Protein AF-A0A397TT59-F1 (afdb_monomer)

Nearest PDB structures (foldseek):
  6n7a-assembly1_A  TM=6.363E-01  e=8.543E-02  Homo sapiens
  4i5c-assembly1_A  TM=6.325E-01  e=7.085E-02  Homo sapiens
  5oqj-assembly1_1  TM=3.106E-01  e=5.252E+00  Saccharomyces cerevisiae S288C
  5oqm-assembly1_1  TM=3.106E-01  e=5.252E+00  Saccharomyces cerevisiae S288C
  4zor-assembly1_D  TM=2.704E-01  e=2.814E+00  Emesvirus zinderi

Radius of gyration: 14.55 Å; Cα contacts (8 Å, |Δi|>4): 128; chains: 1; bounding box: 42×27×30 Å

Structure (mmCIF, N/CA/C/O backbone):
data_AF-A0A397TT59-F1
#
_entry.id   AF-A0A397TT59-F1
#
loop_
_atom_site.group_PDB
_atom_site.id
_atom_site.type_symbol
_atom_site.label_atom_id
_atom_site.label_alt_id
_atom_site.label_comp_id
_atom_site.label_asym_id
_atom_site.label_entity_id
_atom_site.label_seq_id
_atom_site.pdbx_PDB_ins_code
_atom_site.Cartn_x
_atom_site.Cartn_y
_atom_site.Cartn_z
_atom_site.occupancy
_atom_site.B_iso_or_equiv
_atom_site.auth_seq_id
_atom_site.auth_comp_id
_atom_site.auth_asym_id
_atom_site.auth_atom_id
_atom_site.pdbx_PDB_model_num
ATOM 1 N N . MET A 1 1 ? 8.803 7.174 -1.843 1.00 71.75 1 MET A N 1
ATOM 2 C CA . MET A 1 1 ? 7.771 8.071 -2.408 1.00 71.75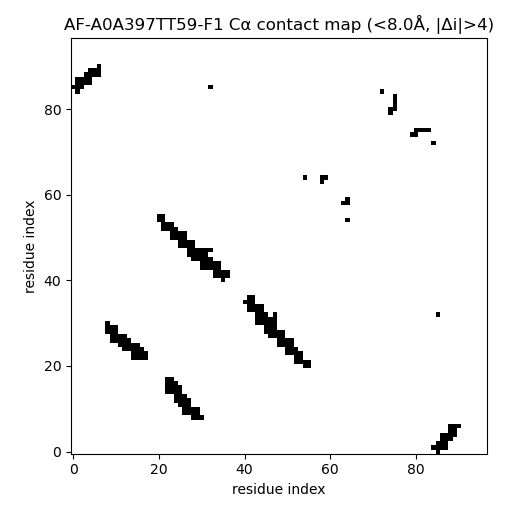 1 MET A CA 1
ATOM 3 C C . MET A 1 1 ? 6.433 7.379 -2.219 1.00 71.75 1 MET A C 1
ATOM 5 O O . MET A 1 1 ? 6.395 6.178 -2.437 1.00 71.75 1 MET A O 1
ATOM 9 N N . VAL A 1 2 ? 5.408 8.096 -1.758 1.00 85.19 2 VAL A N 1
ATOM 10 C CA . VAL A 1 2 ? 4.045 7.565 -1.584 1.00 85.19 2 VAL A CA 1
ATOM 11 C C . VAL A 1 2 ? 3.191 8.095 -2.735 1.00 85.19 2 VAL A C 1
ATOM 13 O O . VAL A 1 2 ? 3.254 9.288 -3.029 1.00 85.19 2 VAL A O 1
ATOM 16 N N . GLU A 1 3 ? 2.445 7.219 -3.401 1.00 91.00 3 GLU A N 1
ATOM 17 C CA . GLU A 1 3 ? 1.602 7.539 -4.559 1.00 91.00 3 GLU A CA 1
ATOM 18 C C . GLU A 1 3 ? 0.111 7.547 -4.188 1.00 91.00 3 GLU A C 1
ATOM 20 O O . GLU A 1 3 ? -0.326 6.834 -3.286 1.00 91.00 3 GLU A O 1
ATOM 25 N N . TRP A 1 4 ? -0.693 8.336 -4.899 1.00 92.44 4 TRP A N 1
ATOM 26 C CA . TRP A 1 4 ? -2.139 8.129 -4.911 1.00 92.44 4 TRP A CA 1
ATOM 27 C C . TRP A 1 4 ? -2.468 7.050 -5.941 1.00 92.44 4 TRP A C 1
ATOM 29 O O . TRP A 1 4 ? -2.123 7.193 -7.114 1.00 92.44 4 TRP A O 1
ATOM 39 N N . ILE A 1 5 ? -3.113 5.974 -5.499 1.00 93.56 5 ILE A N 1
ATOM 40 C CA . ILE A 1 5 ? -3.433 4.806 -6.318 1.00 93.56 5 ILE A CA 1
ATOM 41 C C . ILE A 1 5 ? -4.949 4.790 -6.532 1.00 93.56 5 ILE A C 1
ATOM 43 O O . ILE A 1 5 ? -5.692 4.571 -5.567 1.00 93.56 5 ILE A O 1
ATOM 47 N N . PRO A 1 6 ? -5.438 5.011 -7.764 1.00 94.38 6 PRO A N 1
ATOM 48 C CA . PRO A 1 6 ? -6.851 4.842 -8.073 1.00 94.38 6 PRO A CA 1
ATOM 49 C C . PRO A 1 6 ? -7.314 3.428 -7.697 1.00 94.38 6 PRO A C 1
ATOM 51 O O . PRO A 1 6 ? -6.639 2.446 -8.003 1.00 94.38 6 PRO A O 1
ATOM 54 N N . PHE A 1 7 ? -8.433 3.317 -6.979 1.00 93.81 7 PHE A N 1
ATOM 55 C CA . PHE A 1 7 ? -8.861 2.036 -6.403 1.00 93.81 7 PHE A CA 1
ATOM 56 C C . PHE A 1 7 ? -9.191 0.981 -7.472 1.00 93.81 7 PHE A C 1
ATOM 58 O O . PHE A 1 7 ? -8.988 -0.207 -7.257 1.00 93.81 7 PHE A O 1
ATOM 65 N N . ASP A 1 8 ? -9.629 1.410 -8.654 1.00 94.19 8 ASP A N 1
ATOM 66 C CA . ASP A 1 8 ? -9.878 0.567 -9.831 1.00 94.19 8 ASP A CA 1
ATOM 67 C C . ASP A 1 8 ? -8.602 -0.020 -10.463 1.00 94.19 8 ASP A C 1
ATOM 69 O O . ASP A 1 8 ? -8.680 -0.939 -11.277 1.00 94.19 8 ASP A O 1
ATOM 73 N N . ARG A 1 9 ? -7.416 0.453 -10.062 1.00 95.94 9 ARG A N 1
ATOM 74 C CA . ARG A 1 9 ? -6.121 -0.153 -10.419 1.00 95.94 9 ARG A CA 1
ATOM 75 C C . ARG A 1 9 ? -5.726 -1.309 -9.501 1.00 95.94 9 ARG A C 1
ATOM 77 O O . ARG A 1 9 ? -4.653 -1.888 -9.690 1.00 95.94 9 ARG A O 1
ATOM 84 N N . LEU A 1 10 ? -6.567 -1.650 -8.524 1.00 95.94 10 LEU A N 1
ATOM 85 C CA . LEU A 1 10 ? -6.391 -2.777 -7.614 1.00 95.94 10 LEU A CA 1
ATOM 86 C C . LEU A 1 10 ? -7.407 -3.865 -7.968 1.00 95.94 10 LEU A C 1
ATOM 88 O O . LEU A 1 10 ? -8.614 -3.671 -7.845 1.00 95.94 10 LEU A O 1
ATOM 92 N N . ASN A 1 11 ? -6.912 -5.018 -8.406 1.00 95.81 11 ASN A N 1
ATOM 93 C CA . ASN A 1 11 ? -7.731 -6.163 -8.793 1.00 95.81 11 ASN A CA 1
ATOM 94 C C . ASN A 1 11 ? -7.528 -7.345 -7.832 1.00 95.81 11 ASN A C 1
ATOM 96 O O . ASN A 1 11 ? -6.616 -7.327 -7.004 1.00 95.81 11 ASN A O 1
ATOM 100 N N . ASN A 1 12 ? -8.354 -8.389 -7.950 1.00 96.12 12 ASN A N 1
ATOM 101 C CA . ASN A 1 12 ? -8.249 -9.628 -7.169 1.00 96.12 12 ASN A CA 1
ATOM 102 C C . ASN A 1 12 ? -8.196 -9.375 -5.651 1.00 96.12 12 ASN A C 1
ATOM 104 O O . ASN A 1 12 ? -7.435 -10.017 -4.926 1.00 96.12 12 ASN A O 1
ATOM 108 N N . ILE A 1 13 ? -8.984 -8.403 -5.179 1.00 95.75 13 ILE A N 1
ATOM 109 C CA . ILE A 1 13 ? -8.990 -7.987 -3.778 1.00 95.75 13 ILE A CA 1
ATOM 110 C C . ILE A 1 13 ? -9.591 -9.107 -2.928 1.00 95.75 13 ILE A C 1
ATOM 112 O O . ILE A 1 13 ? -10.775 -9.422 -3.038 1.00 95.75 13 ILE A O 1
ATOM 116 N N . LYS A 1 14 ? -8.778 -9.701 -2.054 1.00 96.44 14 LYS A N 1
ATOM 117 C CA . LYS A 1 14 ? -9.180 -10.805 -1.175 1.00 96.44 14 LYS A CA 1
ATOM 118 C C . LYS A 1 14 ? -8.789 -10.506 0.260 1.00 96.44 14 LYS A C 1
ATOM 120 O O . LYS A 1 14 ? -7.630 -10.208 0.530 1.00 96.44 14 LYS A O 1
ATOM 125 N N . LYS A 1 15 ? -9.724 -10.637 1.202 1.00 95.44 15 LYS A N 1
ATOM 126 C CA . LYS A 1 15 ? -9.427 -10.494 2.634 1.00 95.44 15 LYS A CA 1
ATOM 127 C C . LYS A 1 15 ? -8.479 -11.610 3.083 1.00 95.44 15 LYS A C 1
ATOM 129 O O . LYS A 1 15 ? -8.740 -12.781 2.817 1.00 95.44 15 LYS A O 1
ATOM 134 N N . ILE A 1 16 ? -7.388 -11.243 3.750 1.00 96.38 16 ILE A N 1
ATOM 135 C CA . ILE A 1 16 ? -6.365 -12.181 4.250 1.00 96.38 16 ILE A CA 1
ATOM 136 C C . ILE A 1 16 ? -6.202 -12.133 5.770 1.00 96.38 16 ILE A C 1
ATOM 138 O O . ILE A 1 16 ? -5.579 -13.018 6.345 1.00 96.38 16 ILE A O 1
ATOM 142 N N . GLY A 1 17 ? -6.773 -11.128 6.434 1.00 94.31 17 GLY A N 1
ATOM 143 C CA . GLY A 1 17 ? -6.763 -11.047 7.888 1.00 94.31 17 GLY A CA 1
ATOM 144 C C . GLY A 1 17 ? -7.633 -9.918 8.418 1.00 94.31 17 GLY A C 1
ATOM 145 O O . GLY A 1 17 ? -7.961 -8.967 7.706 1.00 94.31 17 GLY A O 1
ATOM 146 N N . GLN A 1 18 ? -8.005 -10.024 9.687 1.00 92.19 18 GLN A N 1
ATOM 147 C CA . GLN A 1 18 ? -8.692 -8.975 10.430 1.00 92.19 18 GLN A CA 1
ATOM 148 C C . GLN A 1 18 ? -8.162 -8.961 11.859 1.00 92.19 18 GLN A C 1
ATOM 150 O O . GLN A 1 18 ? -8.091 -10.003 12.505 1.00 92.19 18 GLN A O 1
ATOM 155 N N . GLY A 1 19 ? -7.782 -7.779 12.332 1.00 83.56 19 GLY A N 1
ATOM 156 C CA . GLY A 1 19 ? -7.469 -7.527 13.735 1.00 83.56 19 GLY A CA 1
ATOM 157 C C . GLY A 1 19 ? -8.537 -6.651 14.387 1.00 83.56 19 GLY A C 1
ATOM 158 O O . GLY A 1 19 ? -9.552 -6.326 13.774 1.00 83.56 19 GLY A O 1
ATOM 159 N N . GLY A 1 20 ? -8.273 -6.199 15.615 1.00 79.69 20 GLY A N 1
ATOM 160 C CA . GLY A 1 20 ? -9.210 -5.351 16.366 1.00 79.69 20 GLY A CA 1
ATOM 161 C C . GLY A 1 20 ? -9.491 -3.978 15.739 1.00 79.69 20 GLY A C 1
ATOM 162 O O . GLY A 1 20 ? -10.517 -3.379 16.034 1.00 79.69 20 GLY A O 1
ATOM 163 N N . PHE A 1 21 ? -8.609 -3.483 14.861 1.00 74.38 21 PHE A N 1
ATOM 164 C CA . PHE A 1 21 ? -8.684 -2.111 14.332 1.00 74.38 21 PHE A CA 1
ATOM 165 C C . PHE A 1 21 ? -8.673 -2.014 12.803 1.00 74.38 21 PHE A C 1
ATOM 167 O O . PHE A 1 21 ? -8.989 -0.965 12.252 1.00 74.38 21 PHE A O 1
ATOM 174 N N . SER A 1 22 ? -8.303 -3.076 12.088 1.00 84.44 22 SER A N 1
ATOM 175 C CA . SER A 1 22 ? -8.197 -3.033 10.626 1.00 84.44 22 SER A CA 1
ATOM 176 C C . SER A 1 22 ? -8.420 -4.404 10.011 1.00 84.44 22 SER A C 1
ATOM 178 O O . SER A 1 22 ? -8.203 -5.439 10.648 1.00 84.44 22 SER A O 1
ATOM 180 N N . SER A 1 23 ? -8.847 -4.395 8.753 1.00 90.06 23 SER A N 1
ATOM 181 C CA . SER A 1 23 ? -8.799 -5.562 7.883 1.00 90.06 23 SER A CA 1
ATOM 182 C C . SER A 1 23 ? -7.633 -5.412 6.914 1.00 90.06 23 SER A C 1
ATOM 184 O O . SER A 1 23 ? -7.289 -4.305 6.495 1.00 90.06 23 SER A O 1
ATOM 186 N N . VAL A 1 24 ? -7.026 -6.538 6.560 1.00 92.12 24 VAL A N 1
ATOM 187 C CA . VAL A 1 24 ? -5.956 -6.610 5.569 1.00 92.12 24 VAL A CA 1
ATOM 188 C C . VAL A 1 24 ? -6.431 -7.471 4.410 1.00 92.12 24 VAL A C 1
ATOM 190 O O . VAL A 1 24 ? -6.993 -8.554 4.604 1.00 92.12 24 VAL A O 1
ATOM 193 N N . PHE A 1 25 ? -6.191 -6.986 3.203 1.00 95.31 25 PHE A N 1
ATOM 194 C CA . PHE A 1 25 ? -6.516 -7.637 1.948 1.00 95.31 25 PHE A CA 1
ATOM 195 C C . PHE A 1 25 ? -5.237 -7.826 1.129 1.00 95.31 25 PHE A C 1
ATOM 197 O O . PHE A 1 25 ? -4.312 -7.025 1.219 1.00 95.31 25 PHE A O 1
ATOM 204 N N . SER A 1 26 ? -5.189 -8.879 0.325 1.00 97.12 26 SER A N 1
ATOM 205 C CA . SER A 1 26 ? -4.256 -8.999 -0.794 1.00 97.12 26 SER A CA 1
ATOM 206 C C . SER A 1 26 ? -4.918 -8.423 -2.042 1.00 97.12 26 SER A C 1
ATOM 208 O O . SER A 1 26 ? -6.131 -8.568 -2.197 1.00 97.12 26 SER A O 1
ATOM 210 N N . ALA A 1 27 ? -4.147 -7.784 -2.915 1.00 97.38 27 ALA A N 1
ATOM 211 C CA . ALA A 1 27 ? -4.612 -7.308 -4.211 1.00 97.38 27 ALA A CA 1
ATOM 212 C C . ALA A 1 27 ? -3.486 -7.331 -5.248 1.00 97.38 27 ALA A C 1
ATOM 214 O O . ALA A 1 27 ? -2.305 -7.259 -4.911 1.00 97.38 27 ALA A O 1
ATOM 215 N N . THR A 1 28 ? -3.860 -7.371 -6.521 1.00 97.81 28 THR A N 1
ATOM 216 C CA . THR A 1 28 ? -2.961 -7.137 -7.653 1.00 97.81 28 THR A CA 1
ATOM 217 C C . THR A 1 28 ? -3.024 -5.662 -8.042 1.00 97.81 28 THR A C 1
ATOM 219 O O . THR A 1 28 ? -4.066 -5.189 -8.496 1.00 97.81 28 THR A O 1
ATOM 222 N N . TRP A 1 29 ? -1.918 -4.930 -7.904 1.00 96.81 29 TRP A N 1
ATOM 223 C CA . TRP A 1 29 ? -1.786 -3.570 -8.425 1.00 96.81 29 TRP A CA 1
ATOM 224 C C . TRP A 1 29 ? -1.367 -3.619 -9.894 1.00 96.81 29 TRP A C 1
ATOM 226 O O . TRP A 1 29 ? -0.240 -3.997 -10.219 1.00 96.81 29 TRP A O 1
ATOM 236 N N . LEU A 1 30 ? -2.288 -3.234 -10.780 1.00 96.44 30 LEU A N 1
ATOM 237 C CA . LEU A 1 30 ? -2.124 -3.361 -12.229 1.00 96.44 30 LEU A CA 1
ATOM 238 C C . LEU A 1 30 ? -0.951 -2.526 -12.759 1.00 96.44 30 LEU A C 1
ATOM 240 O O . LEU A 1 30 ? -0.117 -3.051 -13.493 1.00 96.44 30 LEU A O 1
ATOM 244 N N . ASP A 1 31 ? -0.841 -1.264 -12.330 1.00 94.81 31 ASP A N 1
ATOM 245 C CA . ASP A 1 31 ? 0.258 -0.382 -12.752 1.00 94.81 31 ASP A CA 1
ATOM 246 C C . ASP A 1 31 ? 1.594 -0.791 -12.122 1.00 94.81 31 ASP A C 1
ATOM 248 O O . ASP A 1 31 ? 2.659 -0.504 -12.669 1.00 94.81 31 ASP A O 1
ATOM 252 N N . GLY A 1 32 ? 1.538 -1.479 -10.979 1.00 93.25 32 GLY A N 1
ATOM 253 C CA . GLY A 1 32 ? 2.704 -2.062 -10.349 1.00 93.25 32 GLY A CA 1
ATOM 254 C C . GLY A 1 32 ? 3.566 -1.105 -9.532 1.00 93.25 32 GLY A C 1
ATOM 255 O O . GLY A 1 32 ? 3.414 0.123 -9.560 1.00 93.25 32 GLY A O 1
ATOM 256 N N . ILE A 1 33 ? 4.508 -1.693 -8.794 1.00 91.19 33 ILE A N 1
ATOM 257 C CA . ILE A 1 33 ? 5.377 -0.971 -7.866 1.00 91.19 33 ILE A CA 1
ATOM 258 C C . ILE A 1 33 ? 6.431 -0.186 -8.642 1.00 91.19 33 ILE A C 1
ATOM 260 O O . ILE A 1 33 ? 7.156 -0.734 -9.475 1.00 91.19 33 ILE A O 1
ATOM 264 N N . ARG A 1 34 ? 6.563 1.107 -8.333 1.00 89.31 34 ARG A N 1
ATOM 265 C CA . ARG A 1 34 ? 7.657 1.929 -8.849 1.00 89.31 34 ARG A CA 1
ATOM 266 C C . ARG A 1 34 ? 8.983 1.501 -8.216 1.00 89.31 34 ARG A C 1
ATOM 268 O O . ARG A 1 34 ? 9.116 1.491 -6.992 1.00 89.31 34 ARG A O 1
ATOM 275 N N . LYS A 1 35 ? 9.973 1.222 -9.059 1.00 85.62 35 LYS A N 1
ATOM 276 C CA . LYS A 1 35 ? 11.354 0.924 -8.671 1.00 85.62 35 LYS A CA 1
ATOM 277 C C . LYS A 1 35 ? 12.292 2.005 -9.200 1.00 85.62 35 LYS A C 1
ATOM 279 O O . LYS A 1 35 ? 11.985 2.707 -10.166 1.00 85.62 35 LYS A O 1
ATOM 284 N N . LEU A 1 36 ? 13.414 2.155 -8.513 1.00 84.38 36 LEU A N 1
ATOM 285 C CA .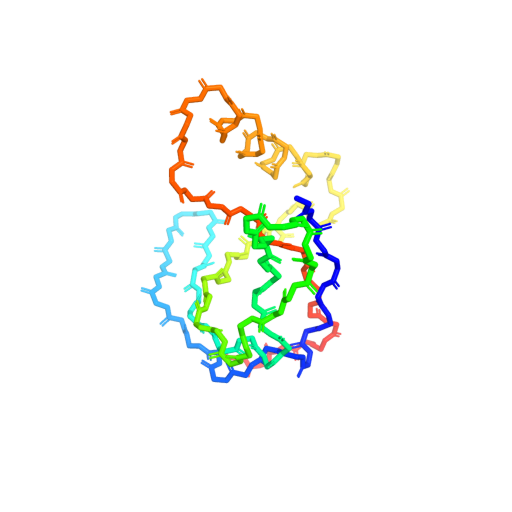 LEU A 1 36 ? 14.556 2.924 -8.979 1.00 84.38 36 LEU A CA 1
ATOM 286 C C . LEU A 1 36 ? 15.643 1.904 -9.303 1.00 84.38 36 LEU A C 1
ATOM 288 O O . LEU A 1 36 ? 15.930 1.060 -8.456 1.00 84.38 36 LEU A O 1
ATOM 292 N N . ASP A 1 37 ? 16.173 1.931 -10.519 1.00 81.00 37 ASP A N 1
ATOM 293 C CA . ASP A 1 37 ? 17.331 1.104 -10.855 1.00 81.00 37 ASP A CA 1
ATOM 294 C C . ASP A 1 37 ? 18.642 1.767 -10.394 1.00 81.00 37 ASP A C 1
ATOM 296 O O . ASP A 1 37 ? 18.656 2.917 -9.941 1.00 81.00 37 ASP A O 1
ATOM 300 N N . ASP A 1 38 ? 19.760 1.055 -10.546 1.00 83.50 38 ASP A N 1
ATOM 301 C CA . ASP A 1 38 ? 21.098 1.540 -10.169 1.00 83.50 38 ASP A CA 1
ATOM 302 C C . ASP A 1 38 ? 21.524 2.806 -10.938 1.00 83.50 38 ASP A C 1
ATOM 304 O O . ASP A 1 38 ? 22.468 3.496 -10.554 1.00 83.50 38 ASP A O 1
ATOM 308 N N . LYS A 1 39 ? 20.821 3.135 -12.029 1.00 87.69 39 LYS A N 1
ATOM 309 C CA . LYS A 1 39 ? 21.056 4.310 -12.877 1.00 87.69 39 LYS A CA 1
ATOM 310 C C . LYS A 1 39 ? 20.099 5.461 -12.554 1.00 87.69 39 LYS A C 1
ATOM 312 O O . LYS A 1 39 ? 20.058 6.443 -13.294 1.00 87.69 39 LYS A O 1
ATOM 317 N N . ASN A 1 40 ? 19.351 5.374 -11.452 1.00 82.19 40 ASN A N 1
ATOM 318 C CA . ASN A 1 40 ? 18.317 6.331 -11.054 1.00 82.19 40 ASN A CA 1
ATOM 319 C C . ASN A 1 40 ? 17.162 6.482 -12.064 1.00 82.19 40 ASN A C 1
ATOM 321 O O . ASN A 1 40 ? 16.424 7.475 -12.035 1.00 82.19 40 ASN A O 1
ATOM 325 N N . VAL A 1 41 ? 16.957 5.499 -12.939 1.00 87.12 41 VAL A N 1
ATOM 326 C CA . VAL A 1 41 ? 15.819 5.452 -13.857 1.00 87.12 41 VAL A CA 1
ATOM 327 C C . VAL A 1 41 ? 14.605 4.909 -13.111 1.00 87.12 41 VAL A C 1
ATOM 329 O O . VAL A 1 41 ? 14.659 3.909 -12.393 1.00 87.12 41 VAL A O 1
ATOM 332 N N . ARG A 1 42 ? 13.473 5.598 -13.270 1.00 85.06 42 ARG A N 1
ATOM 333 C CA . ARG A 1 42 ? 12.198 5.188 -12.677 1.00 85.06 42 ARG A CA 1
ATOM 334 C C . ARG A 1 42 ? 11.531 4.157 -13.576 1.00 85.06 42 ARG A C 1
ATOM 336 O O . ARG A 1 42 ? 11.090 4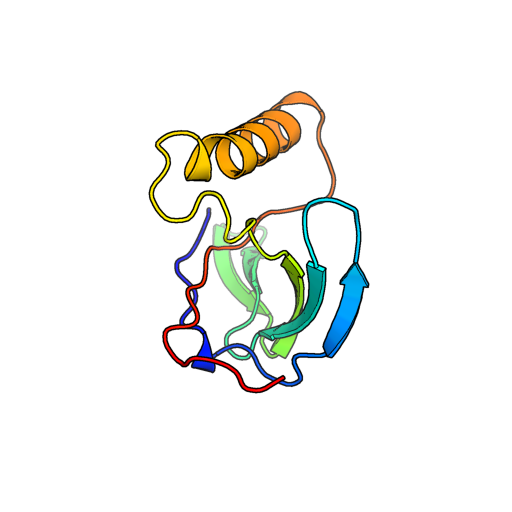.494 -14.672 1.00 85.06 42 ARG A O 1
ATOM 343 N N . THR A 1 43 ? 11.400 2.937 -13.081 1.00 89.62 43 THR A N 1
ATOM 344 C CA . THR A 1 43 ? 10.688 1.841 -13.748 1.00 89.62 43 THR A CA 1
ATOM 345 C C . THR A 1 43 ? 9.490 1.399 -12.909 1.00 89.62 43 THR A C 1
ATOM 347 O O . THR A 1 43 ? 9.301 1.852 -11.775 1.00 89.62 43 THR A O 1
ATOM 350 N N . ARG A 1 44 ? 8.632 0.546 -13.473 1.00 89.19 44 ARG A N 1
ATOM 351 C CA . ARG A 1 44 ? 7.530 -0.099 -12.751 1.00 89.19 44 ARG A CA 1
ATOM 352 C C . ARG A 1 44 ? 7.611 -1.607 -12.936 1.00 89.19 44 ARG A C 1
ATOM 354 O O . ARG A 1 44 ? 7.904 -2.071 -14.033 1.00 89.19 44 ARG A O 1
ATOM 361 N N . GLU A 1 45 ? 7.335 -2.346 -11.871 1.00 88.94 45 GLU A N 1
ATOM 362 C CA . GLU A 1 45 ? 7.104 -3.789 -11.911 1.00 88.94 45 GLU A CA 1
ATOM 363 C C . GLU A 1 45 ? 5.592 -4.035 -12.006 1.00 88.94 45 GLU A C 1
ATOM 365 O O . GLU A 1 45 ? 4.914 -3.980 -10.978 1.00 88.94 45 GLU A O 1
ATOM 370 N N . PRO A 1 46 ? 5.033 -4.231 -13.214 1.00 89.88 46 PRO A N 1
ATOM 371 C CA . PRO A 1 46 ? 3.587 -4.321 -13.410 1.00 89.88 46 PRO A CA 1
ATOM 372 C C . PRO A 1 46 ? 2.990 -5.545 -12.700 1.00 89.88 46 PRO A C 1
ATOM 374 O O . PRO A 1 46 ? 3.696 -6.509 -12.411 1.00 89.88 46 PRO A O 1
ATOM 377 N N . PHE A 1 47 ? 1.679 -5.514 -12.443 1.00 94.06 47 PHE A N 1
ATOM 378 C CA . PHE A 1 47 ? 0.933 -6.626 -11.825 1.00 94.06 47 PHE A CA 1
ATOM 379 C C . PHE A 1 47 ? 1.494 -7.100 -10.472 1.00 94.06 47 PHE A C 1
ATOM 381 O O . PHE A 1 47 ? 1.483 -8.288 -10.150 1.00 94.06 47 PHE A O 1
ATOM 388 N N . SER A 1 48 ? 1.971 -6.164 -9.654 1.00 95.06 48 SER A N 1
ATOM 389 C CA . SER A 1 48 ? 2.549 -6.469 -8.343 1.00 95.06 48 SER A CA 1
ATOM 390 C C . SER A 1 48 ? 1.481 -6.891 -7.330 1.00 95.06 48 SER A C 1
ATOM 392 O O . SER A 1 48 ? 0.468 -6.208 -7.171 1.00 95.06 48 SER A O 1
ATOM 394 N N . THR A 1 49 ? 1.729 -7.960 -6.574 1.00 96.19 49 THR A N 1
ATOM 395 C CA . THR A 1 49 ? 0.904 -8.318 -5.409 1.00 96.19 49 THR A CA 1
ATOM 396 C C . THR A 1 49 ? 1.217 -7.387 -4.239 1.00 96.19 49 THR A C 1
ATOM 398 O O . THR A 1 49 ? 2.374 -7.241 -3.848 1.00 96.19 49 THR A O 1
ATOM 401 N N . VAL A 1 50 ? 0.187 -6.773 -3.658 1.00 95.19 50 VAL A N 1
ATOM 402 C CA . VAL A 1 50 ? 0.304 -5.807 -2.559 1.00 95.19 50 VAL A CA 1
ATOM 403 C C . VAL A 1 50 ? -0.660 -6.131 -1.422 1.00 95.19 50 VAL A C 1
ATOM 405 O O . VAL A 1 50 ? -1.726 -6.711 -1.629 1.00 95.19 50 VAL A O 1
ATOM 408 N N . ALA A 1 51 ? -0.295 -5.717 -0.209 1.00 94.81 51 ALA A N 1
ATOM 409 C CA . ALA A 1 51 ? -1.194 -5.727 0.937 1.00 94.81 51 ALA A CA 1
ATOM 410 C C . ALA A 1 51 ? -1.953 -4.392 1.023 1.00 94.81 51 ALA A C 1
ATOM 412 O O . ALA A 1 51 ? -1.343 -3.324 1.069 1.00 94.81 51 ALA A O 1
ATOM 413 N N . LEU A 1 52 ? -3.281 -4.457 1.086 1.00 93.50 52 LEU A N 1
ATOM 414 C CA . LEU A 1 52 ? -4.167 -3.326 1.340 1.00 93.50 52 LEU A CA 1
ATOM 415 C C . LEU A 1 52 ? -4.661 -3.399 2.781 1.00 93.50 52 LEU A C 1
ATOM 417 O O . LEU A 1 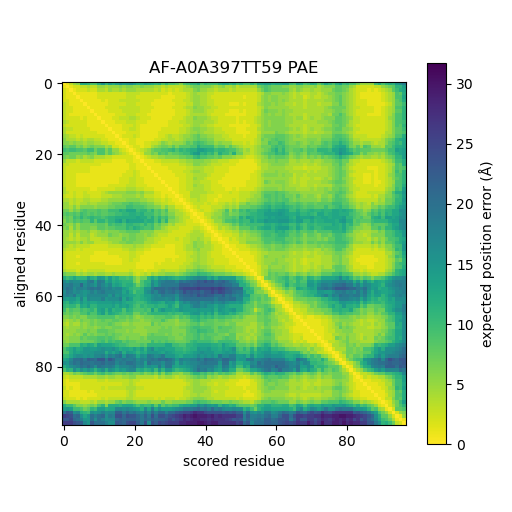52 ? -5.384 -4.322 3.152 1.00 93.50 52 LEU A O 1
ATOM 421 N N . LYS A 1 53 ? -4.287 -2.422 3.601 1.00 89.88 53 LYS A N 1
ATOM 422 C CA . LYS A 1 53 ? -4.779 -2.292 4.974 1.00 89.88 53 LYS A CA 1
ATOM 423 C C . LYS A 1 53 ? -5.866 -1.225 5.013 1.00 89.88 53 LYS A C 1
ATOM 425 O O . LYS A 1 53 ? -5.645 -0.115 4.531 1.00 89.88 53 LYS A O 1
ATOM 430 N N . THR A 1 54 ? -7.022 -1.543 5.588 1.00 87.56 54 THR A N 1
ATOM 431 C CA . THR A 1 54 ? -8.066 -0.539 5.811 1.00 87.56 54 THR A CA 1
ATOM 432 C C . THR A 1 54 ? -7.694 0.345 6.992 1.00 87.56 54 THR A C 1
ATOM 434 O O . THR A 1 54 ? -7.206 -0.136 8.016 1.00 87.56 54 THR A O 1
ATOM 437 N N . LEU A 1 55 ? -7.957 1.639 6.860 1.00 78.94 55 LEU A N 1
ATOM 438 C CA . LEU A 1 55 ? -7.964 2.564 7.988 1.00 78.94 55 LEU A CA 1
ATOM 439 C C . LEU A 1 55 ? -9.359 2.495 8.620 1.00 78.94 55 LEU A C 1
ATOM 441 O O . LEU A 1 55 ? -10.347 2.395 7.894 1.00 78.94 55 LEU A O 1
ATOM 445 N N . SER A 1 56 ? -9.451 2.458 9.949 1.00 69.44 56 SER A N 1
ATOM 446 C CA . SER A 1 56 ? -10.722 2.223 10.645 1.00 69.44 56 SER A CA 1
ATOM 447 C C . SER A 1 56 ? -11.785 3.270 10.278 1.00 69.44 56 SER A C 1
ATOM 449 O O . SER A 1 56 ? -11.549 4.475 10.404 1.00 69.44 56 SER A O 1
ATOM 451 N N . ASP A 1 57 ? -12.987 2.815 9.909 1.00 62.34 57 ASP A N 1
ATOM 452 C CA . ASP A 1 57 ? -14.102 3.690 9.508 1.00 62.34 57 ASP A CA 1
ATOM 453 C C . ASP A 1 57 ? -14.571 4.632 10.624 1.00 62.34 57 ASP A C 1
ATOM 455 O O . ASP A 1 57 ? -15.043 5.736 10.349 1.00 62.34 57 ASP A O 1
ATOM 459 N N . SER A 1 58 ? -14.366 4.250 11.890 1.00 57.69 58 SER A N 1
ATOM 460 C CA . SER A 1 58 ? -14.711 5.065 13.064 1.00 57.69 58 SER A CA 1
ATOM 461 C C . SER A 1 58 ? -13.989 6.416 13.118 1.00 57.69 58 SER A C 1
ATOM 463 O O . SER A 1 58 ? -14.350 7.271 13.924 1.00 57.69 58 SER A O 1
ATOM 465 N N . LYS A 1 59 ? -12.975 6.627 12.267 1.00 57.56 59 LYS A N 1
ATOM 466 C CA . LYS A 1 59 ? -12.130 7.825 12.262 1.00 57.56 59 LYS A CA 1
ATOM 467 C C . LYS A 1 59 ? -12.122 8.584 10.941 1.00 57.56 59 LYS A C 1
ATOM 469 O O . LYS A 1 59 ? -11.330 9.509 10.825 1.00 57.56 59 LYS A O 1
ATOM 474 N N . LYS A 1 60 ? -12.983 8.264 9.968 1.00 60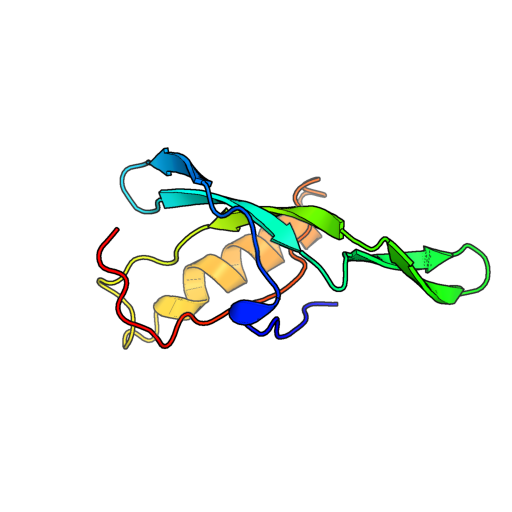.41 60 LYS A N 1
ATOM 475 C CA . LYS A 1 60 ? -12.942 8.849 8.608 1.00 60.41 60 LYS A CA 1
ATOM 476 C C . LYS A 1 60 ? -12.915 10.391 8.562 1.00 60.41 60 LYS A C 1
ATOM 478 O O . LYS A 1 60 ? -12.378 10.947 7.614 1.00 60.41 60 LYS A O 1
ATOM 483 N N . ASN A 1 61 ? -13.426 11.061 9.600 1.00 61.66 61 ASN A N 1
ATOM 484 C CA . ASN A 1 61 ? -13.425 12.524 9.752 1.00 61.66 61 ASN A CA 1
ATOM 485 C C . ASN A 1 61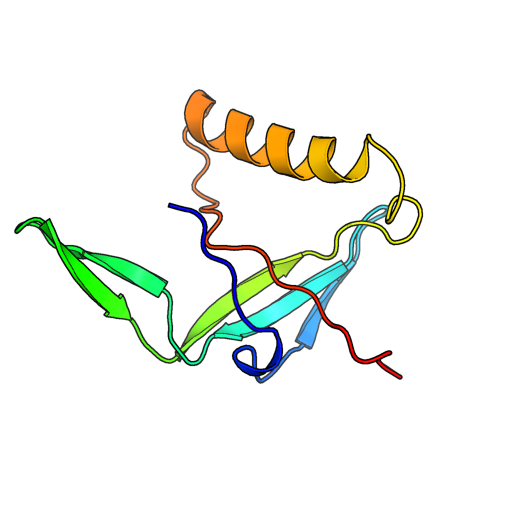 ? -12.719 13.014 11.032 1.00 61.66 61 ASN A C 1
ATOM 487 O O . ASN A 1 61 ? -12.917 14.151 11.453 1.00 61.66 61 ASN A O 1
ATOM 491 N N . SER A 1 62 ? -11.937 12.157 11.691 1.00 65.94 62 SER A N 1
ATOM 492 C CA . SER A 1 62 ? -11.161 12.551 12.866 1.00 65.94 62 SER A CA 1
ATOM 493 C C . SER A 1 62 ? -9.802 13.103 12.429 1.00 65.94 62 SER A C 1
ATOM 495 O O . SER A 1 62 ? -9.171 12.512 11.550 1.00 65.94 62 SER A O 1
ATOM 497 N N . PRO A 1 63 ? -9.279 14.163 13.068 1.00 66.88 63 PRO A N 1
ATOM 498 C CA . PRO A 1 63 ? -7.884 14.565 12.888 1.00 66.88 63 PRO A CA 1
ATOM 499 C C . PRO A 1 63 ? -6.890 13.427 13.207 1.00 66.88 63 PRO A C 1
ATOM 501 O O . PRO A 1 63 ? -5.781 13.415 12.680 1.00 66.88 63 PRO A O 1
ATOM 504 N N . ASP A 1 64 ? -7.295 12.414 13.986 1.00 68.19 64 ASP A N 1
ATOM 505 C CA . ASP A 1 64 ? -6.484 11.220 14.254 1.00 68.19 64 ASP A CA 1
ATOM 506 C C . ASP A 1 64 ? -6.433 10.216 13.088 1.00 68.19 64 ASP A C 1
ATOM 508 O O . ASP A 1 64 ? -5.700 9.228 13.176 1.00 68.19 64 ASP A O 1
ATOM 512 N N . PHE A 1 65 ? -7.192 10.425 12.007 1.00 67.56 65 PHE A N 1
ATOM 513 C CA . PHE A 1 65 ? -7.232 9.521 10.851 1.00 67.56 65 PHE A CA 1
ATOM 514 C C . PHE A 1 65 ? -5.840 9.284 10.256 1.00 67.56 65 PHE A C 1
ATOM 516 O O . PHE A 1 65 ? -5.436 8.148 10.008 1.00 67.56 65 PHE A O 1
ATOM 523 N N . PHE A 1 66 ? -5.072 10.363 10.091 1.00 72.88 66 PHE A N 1
ATOM 524 C CA . PHE A 1 66 ? -3.723 10.301 9.535 1.00 72.88 66 PHE A CA 1
ATOM 525 C C . PHE A 1 66 ? -2.664 9.912 10.564 1.00 72.88 66 PHE A C 1
ATOM 527 O O . PHE A 1 66 ? -1.560 9.537 10.181 1.00 72.88 66 PHE A O 1
ATOM 534 N N . LYS A 1 67 ? -2.987 9.918 11.861 1.00 78.12 67 LYS A N 1
ATOM 535 C CA . LYS A 1 67 ? -2.017 9.648 12.929 1.00 78.12 67 LYS A CA 1
ATOM 536 C C . LYS A 1 67 ? -1.427 8.242 12.840 1.00 78.12 67 LYS A C 1
ATOM 538 O O . LYS A 1 67 ? -0.234 8.061 13.070 1.00 78.12 67 LYS A O 1
ATOM 543 N N . GLU A 1 68 ? -2.240 7.251 12.471 1.00 75.75 68 GLU A N 1
ATOM 544 C CA . GLU A 1 68 ? -1.764 5.879 12.254 1.00 75.75 68 GLU A CA 1
ATOM 545 C C . GLU A 1 68 ? -0.840 5.796 11.030 1.00 75.75 68 GLU A C 1
ATOM 547 O O . GLU A 1 68 ? 0.248 5.224 11.107 1.00 75.75 68 GLU A O 1
ATOM 552 N N . PHE A 1 69 ? -1.230 6.425 9.919 1.00 78.56 69 PHE A N 1
ATOM 553 C CA . PHE A 1 69 ? -0.421 6.482 8.703 1.00 78.56 69 PHE A CA 1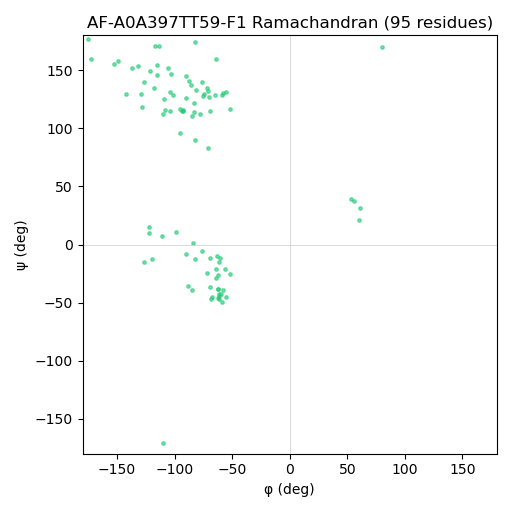
ATOM 554 C C . PHE A 1 69 ? 0.926 7.185 8.943 1.00 78.56 69 PHE A C 1
ATOM 556 O O . PHE A 1 69 ? 1.982 6.660 8.585 1.00 78.56 69 PHE A O 1
ATOM 563 N N . GLU A 1 70 ? 0.911 8.339 9.609 1.00 79.94 70 GLU A N 1
ATOM 564 C CA . GLU A 1 70 ? 2.114 9.078 9.992 1.00 79.94 70 GLU A CA 1
ATOM 565 C C . GLU A 1 70 ? 3.013 8.278 10.933 1.00 79.94 70 GLU A C 1
ATOM 567 O O . GLU A 1 70 ? 4.234 8.274 10.761 1.00 79.94 70 GLU A O 1
ATOM 572 N N . SER A 1 71 ? 2.426 7.595 11.920 1.00 78.31 71 SER A N 1
ATOM 573 C CA . SER A 1 71 ? 3.165 6.724 12.833 1.00 78.31 71 SER A CA 1
ATOM 574 C C . SER A 1 71 ? 3.881 5.624 12.054 1.00 78.31 71 SER A C 1
ATOM 576 O O . SER A 1 71 ? 5.096 5.486 12.187 1.00 78.31 71 SER A O 1
ATOM 578 N N . HIS A 1 72 ? 3.185 4.926 11.153 1.00 75.81 72 HIS A N 1
ATOM 579 C CA . HIS A 1 72 ? 3.801 3.903 10.309 1.00 75.81 72 HIS A CA 1
ATOM 580 C C . HIS A 1 72 ? 4.930 4.459 9.426 1.00 75.81 72 HIS A C 1
ATOM 582 O O . HIS A 1 72 ? 5.999 3.850 9.341 1.00 75.81 72 HIS A O 1
ATOM 588 N N . MET A 1 73 ? 4.740 5.637 8.826 1.00 77.69 73 MET A N 1
ATOM 589 C CA . MET A 1 73 ? 5.774 6.307 8.029 1.00 77.69 73 MET A CA 1
ATOM 590 C C . MET A 1 73 ? 7.014 6.675 8.862 1.00 77.69 73 MET A C 1
ATOM 592 O O . MET A 1 73 ? 8.139 6.545 8.374 1.00 77.69 73 MET A O 1
ATOM 596 N N . LYS A 1 74 ? 6.835 7.110 10.117 1.00 76.69 74 LYS A N 1
ATOM 597 C CA . LYS A 1 74 ? 7.938 7.403 11.051 1.00 76.69 74 LYS A CA 1
ATOM 598 C C . LYS A 1 74 ? 8.669 6.126 11.468 1.00 76.69 74 LYS A C 1
ATOM 600 O O . LYS A 1 74 ? 9.893 6.083 11.378 1.00 76.69 74 LYS A O 1
ATOM 605 N N . CYS A 1 75 ? 7.936 5.076 11.843 1.00 70.12 75 CYS A N 1
ATOM 606 C CA . CYS A 1 75 ? 8.508 3.783 12.228 1.00 70.12 75 CYS A CA 1
ATOM 607 C C . CYS A 1 75 ? 9.372 3.179 11.114 1.00 70.12 75 CYS A C 1
ATOM 609 O O . CYS A 1 75 ? 10.440 2.637 11.391 1.00 70.12 75 CYS A O 1
ATOM 611 N N . ASN A 1 76 ? 8.942 3.316 9.854 1.00 69.12 76 ASN A N 1
ATOM 612 C CA . ASN A 1 76 ? 9.707 2.830 8.710 1.00 69.12 76 ASN A CA 1
ATOM 613 C C . ASN A 1 76 ? 11.074 3.518 8.589 1.00 69.12 76 ASN A C 1
ATOM 615 O O . ASN A 1 76 ? 12.089 2.839 8.440 1.00 69.12 76 ASN A O 1
ATOM 619 N N . LYS A 1 77 ? 11.111 4.846 8.750 1.00 63.03 77 LYS A N 1
ATOM 620 C CA . LYS A 1 77 ? 12.351 5.631 8.682 1.00 63.0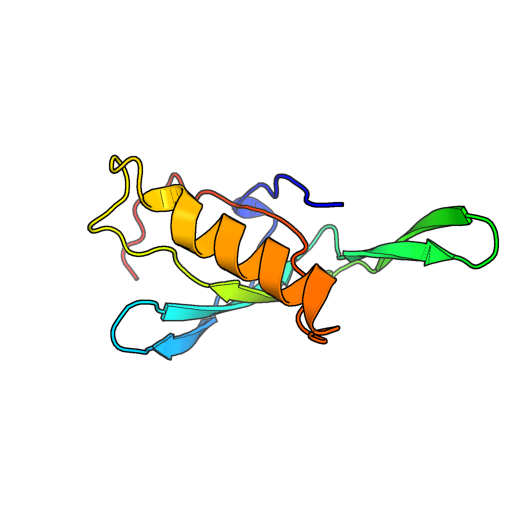3 77 LYS A CA 1
ATOM 621 C C . LYS A 1 77 ? 13.297 5.382 9.858 1.00 63.03 77 LYS A C 1
ATOM 623 O O . LYS A 1 77 ? 14.505 5.412 9.662 1.00 63.03 77 LYS A O 1
ATOM 628 N N . VAL A 1 78 ? 12.760 5.185 11.064 1.00 61.31 78 VAL A N 1
ATOM 629 C CA . VAL A 1 78 ? 13.558 5.100 12.302 1.00 61.31 78 VAL A CA 1
ATOM 630 C C . VAL A 1 78 ? 14.091 3.689 12.551 1.00 61.31 78 VAL A C 1
ATOM 632 O O . VAL A 1 78 ? 15.232 3.538 12.974 1.00 61.31 78 VAL A O 1
ATOM 635 N N . TRP A 1 79 ? 13.292 2.654 12.276 1.00 58.31 79 TRP A N 1
ATOM 636 C CA . TRP A 1 79 ? 13.629 1.269 12.635 1.00 58.31 79 TRP A CA 1
ATOM 637 C C . TRP A 1 79 ? 13.934 0.365 11.439 1.00 58.31 79 TRP A C 1
ATOM 639 O O . TRP A 1 79 ? 14.081 -0.843 11.609 1.00 58.31 79 TRP A O 1
ATOM 649 N N . GLY A 1 80 ? 14.020 0.921 10.226 1.00 56.59 80 GLY A N 1
ATOM 650 C CA . GLY A 1 80 ? 14.346 0.150 9.023 1.00 56.59 80 GLY A CA 1
ATOM 651 C C . GLY A 1 80 ? 13.326 -0.952 8.731 1.00 56.59 80 GLY A C 1
ATOM 652 O O . GLY A 1 80 ? 13.682 -2.017 8.224 1.00 56.59 80 GLY A O 1
ATOM 653 N N . SER A 1 81 ? 12.056 -0.737 9.094 1.00 59.72 81 SER A N 1
ATOM 654 C CA . SER A 1 81 ? 11.027 -1.756 8.899 1.00 59.72 81 SER A CA 1
ATOM 655 C C . SER A 1 81 ? 10.930 -2.115 7.414 1.00 59.72 81 SER A C 1
ATOM 657 O O . SER A 1 81 ? 10.731 -1.234 6.578 1.00 59.72 81 SER A O 1
ATOM 659 N N . LYS A 1 82 ? 10.989 -3.411 7.085 1.00 65.06 82 LYS A N 1
ATOM 660 C CA . LYS A 1 82 ? 10.893 -3.917 5.701 1.00 65.06 82 LYS A CA 1
ATOM 661 C C . LYS A 1 82 ? 9.547 -3.633 5.014 1.00 65.06 82 LYS A C 1
ATOM 663 O O . LYS A 1 82 ? 9.409 -3.867 3.820 1.00 65.06 82 LYS A O 1
ATOM 668 N N . LEU A 1 83 ? 8.543 -3.157 5.754 1.00 74.94 83 LEU A N 1
ATOM 669 C CA . LEU A 1 83 ? 7.203 -2.886 5.237 1.00 74.94 83 LEU A CA 1
ATOM 670 C C . LEU A 1 83 ? 7.156 -1.517 4.560 1.00 74.94 83 LEU A C 1
ATOM 672 O O . LEU A 1 83 ? 6.885 -0.497 5.194 1.00 74.94 83 LEU A O 1
ATOM 676 N N . GLN A 1 84 ? 7.448 -1.505 3.264 1.00 82.06 84 GLN A N 1
ATOM 677 C CA . GLN A 1 84 ? 7.381 -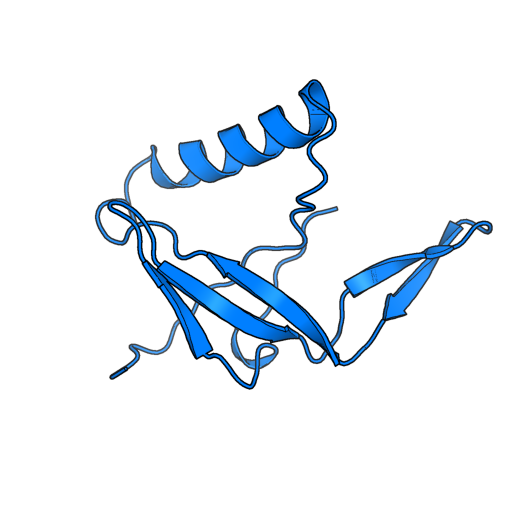0.312 2.433 1.00 82.06 84 GLN A CA 1
ATOM 678 C C . GLN A 1 84 ? 5.927 0.114 2.192 1.00 82.06 84 GLN A C 1
ATOM 680 O O . GLN A 1 84 ? 5.081 -0.691 1.808 1.00 82.06 84 GLN A O 1
ATOM 685 N N . ILE A 1 85 ? 5.649 1.405 2.385 1.00 87.12 85 ILE A N 1
ATOM 686 C CA . ILE A 1 85 ? 4.358 2.014 2.053 1.00 87.12 85 ILE A CA 1
ATOM 687 C C . ILE A 1 85 ? 4.454 2.602 0.647 1.00 87.12 85 ILE A C 1
ATOM 689 O O . ILE A 1 85 ? 5.221 3.538 0.412 1.00 87.12 85 ILE A O 1
ATOM 693 N N . TYR A 1 86 ? 3.675 2.047 -0.281 1.00 90.12 86 TYR A N 1
ATOM 694 C CA . TYR A 1 86 ? 3.677 2.469 -1.684 1.00 90.12 86 TYR A CA 1
ATOM 695 C C . TYR A 1 86 ? 2.709 3.610 -1.971 1.00 90.12 86 TYR A C 1
ATOM 697 O O . TYR A 1 86 ? 3.011 4.479 -2.785 1.00 90.12 86 TYR A O 1
ATOM 705 N N . GLY A 1 87 ? 1.557 3.634 -1.307 1.00 90.94 87 GLY A N 1
ATOM 706 C CA . GLY A 1 87 ? 0.522 4.588 -1.656 1.00 90.94 87 GLY A CA 1
ATOM 707 C C . GLY A 1 87 ? -0.696 4.576 -0.755 1.00 90.94 87 GLY A C 1
ATOM 708 O O . GLY A 1 87 ? -0.814 3.760 0.159 1.00 90.94 87 GLY A O 1
ATOM 709 N N . LEU A 1 88 ? -1.594 5.505 -1.056 1.00 91.06 88 LEU A N 1
ATOM 710 C CA . LEU A 1 88 ? -2.934 5.601 -0.498 1.00 91.06 88 LEU A CA 1
ATOM 711 C C . LEU A 1 88 ? -3.947 5.380 -1.614 1.00 91.06 88 LEU A C 1
ATOM 713 O O . LEU A 1 88 ? -3.732 5.784 -2.754 1.00 91.06 88 LEU A O 1
ATOM 717 N N . THR A 1 89 ? -5.062 4.753 -1.268 1.00 92.25 89 THR A N 1
ATOM 718 C CA . THR A 1 89 ? -6.191 4.566 -2.170 1.00 92.25 89 THR A CA 1
ATOM 719 C C . THR A 1 89 ? -7.479 4.853 -1.418 1.00 92.25 89 THR A C 1
ATOM 721 O O . THR A 1 89 ? -7.552 4.670 -0.201 1.00 92.25 89 THR A O 1
ATOM 724 N N . GLN A 1 90 ? -8.501 5.292 -2.139 1.00 88.75 90 GLN A N 1
ATOM 725 C CA . GLN A 1 90 ? -9.825 5.502 -1.584 1.00 88.75 90 GLN A CA 1
ATOM 726 C C . GLN A 1 90 ? -10.838 4.776 -2.447 1.00 88.75 90 GLN A C 1
ATOM 728 O O . GLN A 1 90 ? -11.031 5.101 -3.617 1.00 88.75 90 GLN A O 1
ATOM 733 N N . ASN A 1 91 ? -11.522 3.813 -1.838 1.00 83.94 91 ASN A N 1
ATOM 734 C CA . ASN A 1 91 ? -12.694 3.229 -2.453 1.00 83.94 91 ASN A CA 1
ATOM 735 C C . ASN A 1 91 ? -13.883 4.185 -2.276 1.00 83.94 91 ASN A C 1
ATOM 737 O O . ASN A 1 91 ? -14.346 4.416 -1.158 1.00 83.94 91 ASN A O 1
ATOM 741 N N . THR A 1 92 ? -14.364 4.757 -3.376 1.00 71.31 92 THR A N 1
ATOM 742 C CA . THR A 1 92 ? -15.550 5.628 -3.403 1.00 71.31 92 THR A CA 1
ATOM 743 C C . THR A 1 92 ? -16.844 4.855 -3.650 1.00 71.31 92 THR A C 1
ATOM 745 O O . THR A 1 92 ? -17.927 5.421 -3.510 1.00 71.31 92 THR A O 1
ATOM 748 N N . LYS A 1 93 ? -16.757 3.559 -3.975 1.00 65.00 93 LYS A N 1
ATOM 749 C CA . LYS A 1 93 ? -17.914 2.685 -4.162 1.00 65.00 93 LYS A CA 1
ATOM 750 C C . LYS A 1 93 ? -18.178 1.944 -2.855 1.00 65.00 93 LYS A C 1
ATOM 752 O O . LYS A 1 93 ? -17.332 1.179 -2.395 1.00 65.00 93 LYS A O 1
ATOM 757 N N . GLN A 1 94 ? -19.341 2.182 -2.248 1.00 52.06 94 GLN A N 1
ATOM 758 C CA . GLN A 1 94 ? -19.829 1.358 -1.141 1.00 52.06 94 GLN A CA 1
ATOM 759 C C . GLN A 1 94 ? -19.782 -0.101 -1.596 1.00 52.06 94 GLN A C 1
ATOM 761 O O . GLN A 1 94 ? -20.397 -0.468 -2.596 1.00 52.06 94 GLN A O 1
ATOM 766 N N . MET A 1 95 ? -18.970 -0.903 -0.921 1.00 50.78 95 MET A N 1
ATOM 767 C CA . MET A 1 95 ? -18.833 -2.306 -1.249 1.00 50.78 95 MET A CA 1
ATOM 768 C C . MET A 1 95 ? -19.819 -3.085 -0.380 1.00 50.78 95 MET A C 1
ATOM 770 O O . MET A 1 95 ? -19.672 -3.118 0.838 1.00 50.78 95 MET A O 1
ATOM 774 N N . ASN A 1 96 ? -20.806 -3.710 -1.023 1.00 37.59 96 ASN A N 1
ATOM 775 C CA . ASN A 1 96 ? -21.424 -4.925 -0.504 1.00 37.59 96 ASN A CA 1
ATOM 776 C C . ASN A 1 96 ? -20.369 -6.038 -0.661 1.00 37.59 96 ASN A C 1
ATOM 778 O O . ASN A 1 96 ? -20.332 -6.696 -1.700 1.00 37.59 96 ASN A O 1
ATOM 782 N N . ILE A 1 97 ? -19.437 -6.146 0.293 1.00 44.88 97 ILE A N 1
ATOM 783 C CA . ILE A 1 97 ? -18.595 -7.344 0.480 1.00 44.88 97 ILE A CA 1
ATOM 784 C C . ILE A 1 97 ? -19.295 -8.238 1.493 1.00 44.88 97 ILE A C 1
ATOM 786 O O . ILE A 1 97 ? -19.745 -7.682 2.520 1.00 44.88 97 ILE A O 1
#

Mean predicted aligned error: 7.38 Å

Secondary structure (DSSP, 8-state):
--EE--GGGEEEEEEEEE-SS-EEEEEEESS-EEEE-TT--EEEETTEEEEEEPPPGGGTTSTTHHHHHHHHHHHHHHH--S----EE----S----

Solvent-accessible surface area (backbone atoms only — not comparable to full-atom values): 6012 Å² total; per-residue (Å²): 124,74,41,84,43,65,46,88,45,49,40,80,75,39,83,74,48,71,60,100,65,35,43,32,24,40,27,32,29,51,73,31,53,76,44,70,49,101,82,71,48,81,48,62,47,60,60,30,79,43,80,48,70,50,76,49,75,94,29,80,87,42,88,64,51,55,50,59,58,52,48,54,56,50,48,32,74,75,68,67,48,88,74,78,71,60,60,49,68,64,79,87,65,88,73,94,122

Organism: NCBI:txid44941

InterPro domains:
  IPR011009 Protein kinase-like domain superfamily [SSF56112] (4-76)

Sequence (97 aa):
MVEWIPFDRLNNIKKIGQGGFSSVFSATWLDGIRKLDDKNVRTREPFSTVALKTLSDSKKNSPDFFKEFESHMKCNKVWGSKLQIYGLTQNTKQMNI

Foldseek 3Di:
DADEAEPVQWAPWAFDDDDPFKTKTKTFRQQAFWDQDPVRDTDGDGRDIDIDIDGGPVCPPPPCSCVVVVVVVVCCVPVVDPDDHHYDYDDPDDDPD

pLDDT: mean 81.66, std 13.99, range [37.59, 97.81]